Protein AF-A0A522LDI3-F1 (afdb_monomer_lite)

Radius of gyration: 19.77 Å; chains: 1; bounding box: 52×38×46 Å

Sequence (95 aa):
MKLSAKLWVVIAVLIVLSPLGLLLPRYFKSGGAWGESPKLSNLWHAPIPDYAFKGWEEKGLPSLSFAYIISAAIGIVVVVLLALIIGKVLSKKGD

Foldseek 3Di:
DPPVVVVVVVVVVVVVVVVVQQVVCVVVVQPRGPCSRPVNCVVDPDPCPLLADVPCPPPDPVRSVVSNVVVVVVVVVVVVVVVVVVVVVVVVVPD

Structure (mmCIF, N/CA/C/O backbone):
data_AF-A0A522LDI3-F1
#
_entry.id   AF-A0A522LDI3-F1
#
loop_
_atom_site.group_PDB
_atom_site.id
_atom_site.type_symbol
_atom_site.label_atom_id
_atom_site.label_alt_id
_atom_site.label_comp_id
_atom_site.label_asym_id
_atom_site.label_entity_id
_atom_site.label_seq_id
_atom_site.pdbx_PDB_ins_code
_atom_site.Cartn_x
_atom_site.Cartn_y
_atom_site.Cartn_z
_atom_site.occupancy
_atom_site.B_iso_or_equiv
_atom_site.auth_seq_id
_atom_site.auth_comp_id
_atom_site.auth_asym_id
_atom_site.auth_atom_id
_atom_site.pdbx_PDB_model_num
ATOM 1 N N . MET A 1 1 ? -11.226 17.175 24.314 1.00 60.19 1 MET A N 1
ATOM 2 C CA . MET A 1 1 ? -10.055 17.548 23.482 1.00 60.19 1 MET A CA 1
ATOM 3 C C . MET A 1 1 ? -10.538 17.816 22.067 1.00 60.19 1 MET A C 1
ATOM 5 O O . MET A 1 1 ? -11.178 16.938 21.499 1.00 60.19 1 MET A O 1
ATOM 9 N N . LYS A 1 2 ? -10.310 19.024 21.537 1.00 64.88 2 LYS A N 1
ATOM 10 C CA . LYS A 1 2 ? -10.740 19.424 20.185 1.00 64.88 2 LYS A CA 1
ATOM 11 C C . LYS A 1 2 ? -10.138 18.454 19.156 1.00 64.88 2 LYS A C 1
ATOM 13 O O . LYS A 1 2 ? -8.980 18.071 19.314 1.00 64.88 2 LYS A O 1
ATOM 18 N N . LEU A 1 3 ? -10.910 18.042 18.147 1.00 73.75 3 LEU A N 1
ATOM 19 C CA . LEU A 1 3 ? -10.512 17.061 17.119 1.00 73.75 3 LEU A CA 1
ATOM 20 C C . LEU A 1 3 ? -9.121 17.358 16.524 1.00 73.75 3 LEU A C 1
ATOM 22 O O . LEU A 1 3 ? -8.326 16.448 16.310 1.00 73.75 3 LEU A O 1
ATOM 26 N N . SER A 1 4 ? -8.787 18.641 16.391 1.00 75.31 4 SER A N 1
ATOM 27 C CA . SER A 1 4 ? -7.488 19.141 15.939 1.00 75.31 4 SER A CA 1
ATOM 28 C C . SER A 1 4 ? -6.310 18.674 16.805 1.00 75.31 4 SER A C 1
ATOM 30 O O . SER A 1 4 ? -5.289 18.266 16.272 1.00 75.31 4 SER A O 1
ATOM 32 N N . ALA A 1 5 ? -6.437 18.672 18.136 1.00 79.12 5 ALA A N 1
ATOM 33 C CA . ALA A 1 5 ? -5.357 18.235 19.028 1.00 79.12 5 ALA A CA 1
ATOM 34 C C . ALA A 1 5 ? -5.121 16.718 18.938 1.00 79.12 5 ALA A C 1
ATOM 36 O O . ALA A 1 5 ? -3.982 16.266 19.001 1.00 79.12 5 ALA A O 1
ATOM 37 N N . LYS A 1 6 ? -6.189 15.931 18.737 1.00 79.62 6 LYS A N 1
ATOM 38 C CA . LYS A 1 6 ? -6.073 14.484 18.490 1.00 79.62 6 LYS A CA 1
ATOM 39 C C . LYS A 1 6 ? -5.400 14.196 17.143 1.00 79.62 6 LYS A C 1
ATOM 41 O O . LYS A 1 6 ? -4.557 13.310 17.080 1.00 79.62 6 LYS A O 1
ATOM 46 N N . LEU A 1 7 ? -5.721 14.968 16.101 1.00 85.69 7 LEU A N 1
ATOM 47 C CA . LEU A 1 7 ? -5.075 14.870 14.785 1.00 85.69 7 LEU A CA 1
ATOM 48 C C . LEU A 1 7 ? -3.564 15.107 14.865 1.00 85.69 7 LEU A C 1
ATOM 50 O O . LEU A 1 7 ? -2.803 14.316 14.322 1.00 85.69 7 LEU A O 1
ATOM 54 N N . TRP A 1 8 ? -3.118 16.132 15.594 1.00 91.50 8 TRP A N 1
ATOM 55 C CA . TRP A 1 8 ? -1.687 16.409 15.761 1.00 91.50 8 TRP A CA 1
ATOM 56 C C . TRP A 1 8 ? -0.928 15.284 16.465 1.00 91.50 8 TRP A C 1
ATOM 58 O O . TRP A 1 8 ? 0.186 14.959 16.063 1.00 91.50 8 TRP A O 1
ATOM 68 N N . VAL A 1 9 ? -1.539 14.647 17.468 1.00 91.06 9 VAL A N 1
ATOM 69 C CA . VAL A 1 9 ? -0.947 13.475 18.131 1.00 91.06 9 VAL A CA 1
ATOM 70 C C . VAL A 1 9 ? -0.823 12.307 17.155 1.00 91.06 9 VAL A C 1
ATOM 72 O O . VAL A 1 9 ? 0.227 11.675 17.093 1.00 91.06 9 VAL A O 1
ATOM 75 N N . VAL A 1 10 ? -1.855 12.047 16.349 1.00 91.31 10 VAL A N 1
ATOM 76 C CA . VAL A 1 10 ? -1.810 10.990 15.327 1.00 91.31 10 VAL A CA 1
ATOM 77 C C . VAL A 1 10 ? -0.730 11.280 14.282 1.00 91.31 10 VAL A C 1
ATOM 79 O O . VAL A 1 10 ? 0.040 10.386 13.948 1.00 91.31 10 VAL A O 1
ATOM 82 N N . ILE A 1 11 ? -0.615 12.525 13.816 1.00 92.94 11 ILE A N 1
ATOM 83 C CA . ILE A 1 11 ? 0.428 12.936 12.866 1.00 92.94 11 ILE A CA 1
ATOM 84 C C . ILE A 1 11 ? 1.822 12.744 13.473 1.00 92.94 11 ILE A C 1
ATOM 86 O O . ILE A 1 11 ? 2.685 12.154 12.828 1.00 92.94 11 ILE A O 1
ATOM 90 N N . ALA A 1 12 ? 2.044 13.170 14.718 1.00 93.44 12 ALA A N 1
ATOM 91 C CA . ALA A 1 12 ? 3.323 12.981 15.402 1.00 93.44 12 ALA A CA 1
ATOM 92 C C . ALA A 1 12 ? 3.689 11.491 15.530 1.00 93.44 12 ALA A C 1
ATOM 94 O O . ALA A 1 12 ? 4.825 11.101 15.262 1.00 93.44 12 ALA A O 1
ATOM 95 N N . VAL A 1 13 ? 2.714 10.644 15.867 1.00 93.94 13 VAL A N 1
ATOM 96 C CA . VAL A 1 13 ? 2.893 9.188 15.933 1.00 93.94 13 VAL A CA 1
ATOM 97 C C . VAL A 1 13 ? 3.234 8.603 14.556 1.00 93.94 13 VAL A C 1
ATOM 99 O O . VAL A 1 13 ? 4.147 7.787 14.456 1.00 93.94 13 VAL A O 1
ATOM 102 N N . LEU A 1 14 ? 2.575 9.050 13.484 1.00 90.12 14 LEU A N 1
ATOM 103 C CA . LEU A 1 14 ? 2.866 8.610 12.113 1.00 90.12 14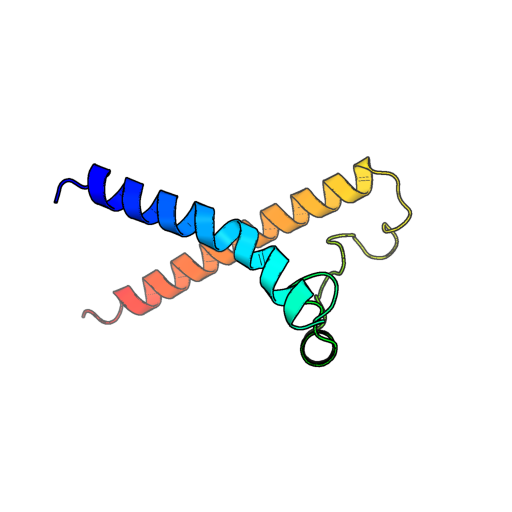 LEU A CA 1
ATOM 104 C C . LEU A 1 14 ? 4.262 9.037 11.635 1.00 90.12 14 LEU A C 1
ATOM 106 O O . LEU A 1 14 ? 4.939 8.260 10.957 1.00 90.12 14 LEU A O 1
ATOM 110 N N . ILE A 1 15 ? 4.711 10.238 12.014 1.00 93.75 15 ILE A N 1
ATOM 111 C CA . ILE A 1 15 ? 6.060 10.737 11.705 1.00 93.75 15 ILE A CA 1
ATOM 112 C C . ILE A 1 15 ? 7.123 9.851 12.346 1.00 93.75 15 ILE A C 1
ATOM 114 O O . ILE A 1 15 ? 8.153 9.615 11.728 1.00 93.75 15 ILE A O 1
ATOM 118 N N . VAL A 1 16 ? 6.878 9.343 13.555 1.00 91.06 16 VAL A N 1
ATOM 119 C CA . VAL A 1 16 ? 7.801 8.429 14.238 1.00 91.06 16 VAL A CA 1
ATOM 120 C C . VAL A 1 16 ? 7.696 7.013 13.664 1.00 91.06 16 VAL A C 1
ATOM 122 O O . VAL A 1 16 ? 8.713 6.383 13.393 1.00 91.06 16 VAL A O 1
ATOM 125 N N . LEU A 1 17 ? 6.489 6.512 13.396 1.00 86.38 17 LEU A N 1
ATOM 126 C CA . LEU A 1 17 ? 6.288 5.169 12.835 1.00 86.38 17 LEU A CA 1
ATOM 127 C C . LEU A 1 17 ? 6.876 5.006 11.423 1.00 86.38 17 LEU A C 1
ATOM 129 O O . LEU A 1 17 ? 7.363 3.925 11.094 1.00 86.38 17 LEU A O 1
ATOM 133 N N . SER A 1 18 ? 6.884 6.066 10.609 1.00 86.06 18 SER A N 1
ATOM 134 C CA . SER A 1 18 ? 7.412 6.036 9.235 1.00 86.06 18 SER A CA 1
ATOM 135 C C . SER A 1 18 ? 8.897 5.620 9.147 1.00 86.06 18 SER A C 1
ATOM 137 O O . SER A 1 18 ? 9.192 4.648 8.451 1.00 86.06 18 SER A O 1
ATOM 139 N N . PRO A 1 19 ? 9.852 6.255 9.861 1.00 86.25 19 PRO A N 1
ATOM 140 C CA . PRO A 1 19 ? 11.246 5.819 9.879 1.00 86.25 19 PRO A CA 1
ATOM 141 C C . PRO A 1 19 ? 11.446 4.505 10.641 1.00 86.25 19 PRO A C 1
ATOM 143 O O . PRO A 1 19 ? 12.323 3.730 10.258 1.00 86.25 19 PRO A O 1
ATOM 146 N N . LEU A 1 20 ? 10.635 4.191 11.664 1.00 82.75 20 LEU A N 1
ATOM 147 C CA . LEU A 1 20 ? 10.676 2.866 12.308 1.00 82.75 20 LEU A CA 1
ATOM 148 C C . LEU A 1 20 ? 10.407 1.744 11.290 1.00 82.75 20 LEU A C 1
ATOM 150 O O . LEU A 1 20 ? 11.060 0.701 11.342 1.00 82.75 20 LEU A O 1
ATOM 154 N N . GLY A 1 21 ? 9.540 1.993 10.306 1.00 74.44 21 GLY A N 1
ATOM 155 C CA . GLY A 1 21 ? 9.298 1.105 9.170 1.00 74.44 21 GLY A CA 1
ATOM 156 C C . GLY A 1 21 ? 10.565 0.680 8.411 1.00 74.44 21 GLY A C 1
ATOM 157 O O . GLY A 1 21 ? 10.635 -0.441 7.924 1.00 74.44 21 GLY A O 1
ATOM 158 N N . LEU A 1 22 ? 11.592 1.528 8.358 1.00 77.12 22 LEU A N 1
ATOM 159 C CA . LEU A 1 22 ? 12.854 1.247 7.661 1.00 77.12 22 LEU A CA 1
ATOM 160 C C . LEU A 1 22 ? 13.980 0.827 8.619 1.00 77.12 22 LEU A C 1
ATOM 162 O O . LEU A 1 22 ? 14.859 0.045 8.257 1.00 77.12 22 LEU A O 1
ATOM 166 N N . LEU A 1 23 ? 13.958 1.330 9.856 1.00 78.56 23 LEU A N 1
ATOM 167 C CA . LEU A 1 23 ? 15.000 1.081 10.854 1.00 78.56 23 LEU A CA 1
ATOM 168 C C . LEU A 1 23 ? 14.896 -0.309 11.492 1.00 78.56 23 LEU A C 1
ATOM 170 O O . LEU A 1 23 ? 15.925 -0.944 11.733 1.00 78.56 23 LEU A O 1
ATOM 174 N N . LEU A 1 24 ? 13.680 -0.803 11.743 1.00 77.31 24 LEU A N 1
ATOM 175 C CA . LEU A 1 24 ? 13.483 -2.128 12.334 1.00 77.31 24 LEU A CA 1
ATOM 176 C C . LEU A 1 24 ? 13.999 -3.259 11.426 1.00 77.31 24 LEU A C 1
ATOM 178 O O . LEU A 1 24 ? 14.801 -4.055 11.916 1.00 77.31 24 LEU A O 1
ATOM 182 N N . PRO A 1 25 ? 13.662 -3.327 10.120 1.00 72.56 25 PRO A N 1
ATOM 183 C CA . PRO A 1 25 ? 14.205 -4.358 9.232 1.00 72.56 25 PRO A CA 1
ATOM 184 C C . PRO A 1 25 ? 15.736 -4.374 9.190 1.00 72.56 25 PRO A C 1
ATOM 186 O O . PRO A 1 25 ? 16.353 -5.441 9.185 1.00 72.56 25 PRO A O 1
ATOM 189 N N . ARG A 1 26 ? 16.361 -3.188 9.253 1.00 71.31 26 ARG A N 1
ATOM 190 C CA . ARG A 1 26 ? 17.821 -3.037 9.307 1.00 71.31 26 ARG A CA 1
ATOM 191 C C . ARG A 1 26 ? 18.421 -3.587 10.603 1.00 71.31 26 ARG A C 1
ATOM 193 O O . ARG A 1 26 ? 19.469 -4.227 10.551 1.00 71.31 26 ARG A O 1
ATOM 200 N N . TYR A 1 27 ? 17.768 -3.371 11.745 1.00 77.00 27 TYR A N 1
ATOM 201 C CA . TYR A 1 27 ? 18.218 -3.896 13.040 1.00 77.00 27 TYR A CA 1
ATOM 202 C C . TYR A 1 27 ? 18.026 -5.418 13.146 1.00 77.00 27 TYR A C 1
ATOM 204 O O . TYR A 1 27 ? 18.909 -6.127 13.625 1.00 77.00 27 TYR A O 1
ATOM 212 N N . PHE A 1 28 ? 16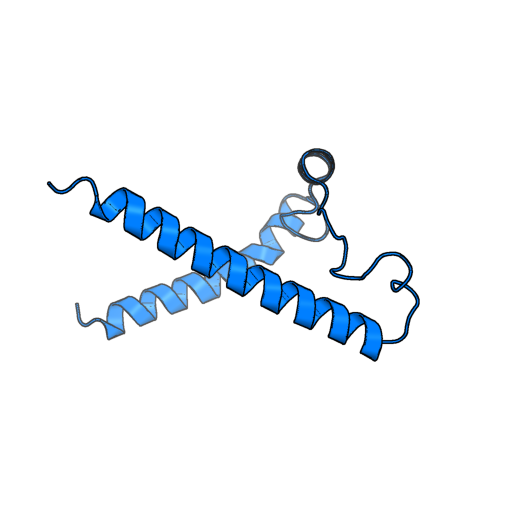.905 -5.933 12.632 1.00 75.62 28 PHE A N 1
ATOM 213 C CA . PHE A 1 28 ? 16.559 -7.360 12.654 1.00 75.62 28 PHE A CA 1
ATOM 214 C C . PHE A 1 28 ? 17.120 -8.166 11.468 1.00 75.62 28 PHE A C 1
ATOM 216 O O . PHE A 1 28 ? 16.874 -9.368 11.384 1.00 75.62 28 PHE A O 1
ATOM 223 N N . LYS A 1 29 ? 17.891 -7.534 10.568 1.00 69.25 29 LYS A N 1
ATOM 224 C CA . LYS A 1 29 ? 18.466 -8.142 9.351 1.00 69.25 29 LYS A CA 1
ATOM 225 C C . LYS A 1 29 ? 17.418 -8.849 8.469 1.00 69.25 29 LYS A C 1
ATOM 227 O O . LYS A 1 29 ? 17.711 -9.884 7.875 1.00 69.25 29 LYS A O 1
ATOM 232 N N . SER A 1 30 ? 16.195 -8.322 8.386 1.00 58.66 30 SER A N 1
ATOM 233 C CA . SER A 1 30 ? 15.044 -9.019 7.784 1.00 58.66 30 SER A CA 1
ATOM 234 C C . SER A 1 30 ? 14.848 -8.799 6.270 1.00 58.66 30 SER A C 1
ATOM 236 O O . SER A 1 30 ? 13.727 -8.936 5.795 1.00 58.66 30 SER A O 1
ATOM 238 N N . GLY A 1 31 ? 15.896 -8.466 5.509 1.00 60.47 31 GLY A N 1
ATOM 239 C CA . GLY A 1 31 ? 15.774 -8.086 4.088 1.00 60.47 31 GLY A CA 1
ATOM 240 C C . GLY A 1 31 ? 15.408 -6.606 3.873 1.00 60.47 31 GLY A C 1
ATOM 241 O O . GLY A 1 31 ? 15.440 -5.813 4.817 1.00 60.47 31 GLY A O 1
ATOM 242 N N . GLY A 1 32 ? 15.111 -6.220 2.628 1.00 62.38 32 GLY A N 1
ATOM 243 C CA . GLY A 1 32 ? 14.877 -4.848 2.149 1.00 62.38 32 GLY A CA 1
ATOM 244 C C . GLY A 1 32 ? 13.562 -4.193 2.593 1.00 62.38 32 GLY A C 1
ATOM 245 O O . GLY A 1 32 ? 13.441 -2.969 2.529 1.00 62.38 32 GLY A O 1
ATOM 246 N N . ALA A 1 33 ? 12.614 -4.957 3.147 1.00 62.59 33 ALA A N 1
ATOM 247 C CA . ALA A 1 33 ? 11.375 -4.448 3.737 1.00 62.59 33 A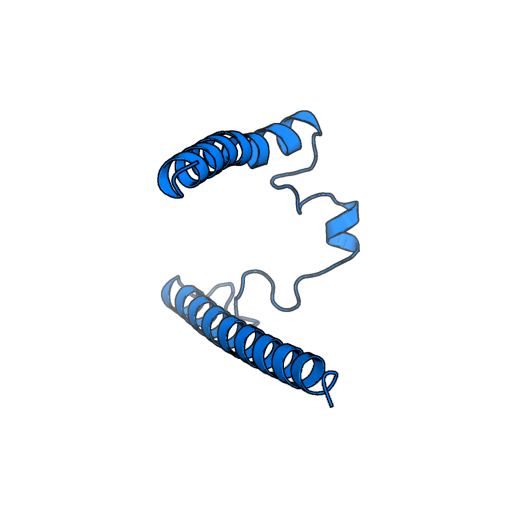LA A CA 1
ATOM 248 C C . ALA A 1 33 ? 10.791 -5.436 4.763 1.00 62.59 33 ALA A C 1
ATOM 250 O O . ALA A 1 33 ? 11.148 -6.611 4.784 1.00 62.59 33 ALA A O 1
ATOM 251 N N . TRP A 1 34 ? 9.826 -4.995 5.582 1.00 62.31 34 TRP A N 1
ATOM 252 C CA . TRP A 1 34 ? 9.081 -5.858 6.520 1.00 62.31 34 TRP A CA 1
ATOM 253 C C . TRP A 1 34 ? 8.459 -7.114 5.874 1.00 62.31 34 TRP A C 1
ATOM 255 O O . TRP A 1 34 ? 8.204 -8.092 6.573 1.00 62.31 34 TRP A O 1
ATOM 265 N N . GLY A 1 35 ? 8.235 -7.102 4.553 1.00 57.25 35 GLY A N 1
ATOM 266 C CA . GLY A 1 35 ? 7.717 -8.232 3.772 1.00 57.25 35 GLY A CA 1
ATOM 267 C C . GLY A 1 35 ? 8.779 -9.157 3.163 1.00 57.25 35 GLY A C 1
ATOM 268 O O . GLY A 1 35 ? 8.430 -10.229 2.681 1.00 57.25 35 GLY A O 1
ATOM 269 N N . GLU A 1 36 ? 10.064 -8.799 3.212 1.00 61.28 36 GLU A N 1
ATOM 270 C CA . GLU A 1 36 ? 11.160 -9.577 2.608 1.00 61.28 36 GLU A CA 1
ATOM 271 C C . GLU A 1 36 ? 11.758 -10.626 3.554 1.00 61.28 36 GLU A C 1
ATOM 273 O O . GLU A 1 36 ? 12.815 -11.200 3.289 1.00 61.28 36 GLU A O 1
ATOM 278 N N . SER A 1 37 ? 11.080 -10.932 4.663 1.00 64.38 37 SER A N 1
ATOM 279 C CA . SER A 1 37 ? 11.470 -12.080 5.474 1.00 64.38 37 SER A CA 1
ATOM 280 C C . SER A 1 37 ? 11.350 -13.353 4.621 1.00 64.38 37 SER A C 1
ATOM 282 O O . SER A 1 37 ? 10.255 -13.641 4.128 1.00 64.38 37 SER A O 1
ATOM 284 N N . PRO A 1 38 ? 12.417 -14.165 4.477 1.00 62.47 38 PRO A N 1
ATOM 285 C CA . PRO A 1 38 ? 12.396 -15.393 3.670 1.00 62.47 38 PRO A CA 1
ATOM 286 C C . PRO A 1 38 ? 11.295 -16.373 4.090 1.00 62.47 38 PRO A C 1
ATOM 288 O O . PRO A 1 38 ? 10.795 -17.168 3.301 1.00 62.47 38 PRO A O 1
ATOM 291 N N . LYS A 1 39 ? 10.898 -16.319 5.366 1.00 67.81 39 LYS A N 1
ATOM 292 C CA . LYS A 1 39 ? 9.823 -17.156 5.904 1.00 67.81 39 LYS A CA 1
ATOM 293 C C . LYS A 1 39 ? 8.450 -16.716 5.396 1.00 67.81 39 LYS A C 1
ATOM 295 O O . LYS A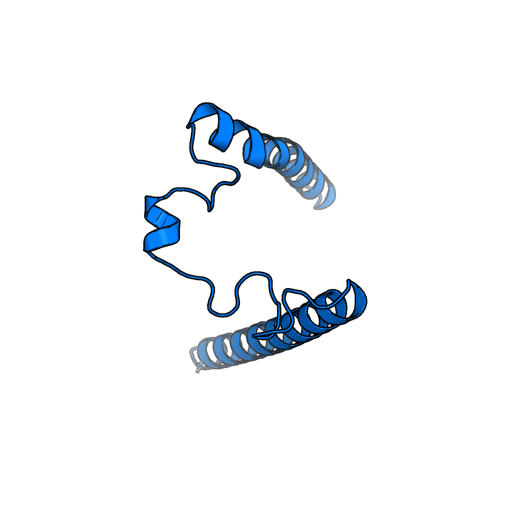 1 39 ? 7.612 -17.570 5.145 1.00 67.81 39 LYS A O 1
ATOM 300 N N . LEU A 1 40 ? 8.226 -15.406 5.260 1.00 67.50 40 LEU A N 1
ATOM 301 C CA . LEU A 1 40 ? 6.931 -14.833 4.887 1.00 67.50 40 LEU A CA 1
ATOM 302 C C . LEU A 1 40 ? 6.736 -14.788 3.367 1.00 67.50 40 LEU A C 1
ATOM 304 O O . LEU A 1 40 ? 5.642 -15.070 2.889 1.00 67.50 40 LEU A O 1
ATOM 308 N N . SER A 1 41 ? 7.807 -14.524 2.616 1.00 68.25 41 SER A N 1
ATOM 309 C CA . SER A 1 41 ? 7.800 -14.595 1.147 1.00 68.25 41 SER A CA 1
ATOM 310 C C . SER A 1 41 ? 7.494 -16.005 0.630 1.00 68.25 41 SER A C 1
ATOM 312 O O . SER A 1 41 ? 6.727 -16.148 -0.314 1.00 68.25 41 SER A O 1
ATOM 314 N N . ASN A 1 42 ? 7.982 -17.056 1.300 1.00 72.81 42 ASN A N 1
ATOM 315 C CA . ASN A 1 42 ? 7.619 -18.438 0.957 1.00 72.81 42 ASN A CA 1
ATOM 316 C C . ASN A 1 42 ? 6.158 -18.793 1.294 1.00 72.81 42 ASN A C 1
ATOM 318 O O . ASN A 1 42 ? 5.583 -19.678 0.663 1.00 72.81 42 ASN A O 1
ATOM 322 N N . LEU A 1 43 ? 5.562 -18.137 2.298 1.00 81.75 43 LEU A N 1
ATOM 323 C CA . LEU A 1 43 ? 4.178 -18.384 2.719 1.00 81.75 43 LEU A CA 1
ATOM 324 C C . LEU A 1 43 ? 3.162 -17.791 1.739 1.00 81.75 43 LEU A C 1
ATOM 326 O O . LEU A 1 43 ? 2.083 -18.355 1.566 1.00 81.75 43 LEU A O 1
ATOM 330 N N . TRP A 1 44 ? 3.487 -16.662 1.109 1.00 74.88 44 TRP A N 1
ATOM 331 C CA . TRP A 1 44 ? 2.578 -15.981 0.198 1.00 74.88 44 TRP A CA 1
ATOM 332 C C . TRP A 1 44 ? 3.318 -15.365 -0.983 1.00 74.88 44 TRP A C 1
ATOM 334 O O . TRP A 1 44 ? 4.108 -14.435 -0.831 1.00 74.88 44 TRP A O 1
ATOM 344 N N . HIS A 1 45 ? 2.974 -15.840 -2.177 1.00 70.25 45 HIS A N 1
ATOM 345 C CA . HIS A 1 45 ? 3.443 -15.272 -3.431 1.00 70.25 45 HIS A CA 1
ATOM 346 C C . HIS A 1 45 ? 2.372 -14.324 -3.963 1.00 70.25 45 HIS A C 1
ATOM 348 O O . HIS A 1 45 ? 1.195 -14.689 -4.036 1.00 70.25 45 HIS A O 1
ATOM 354 N N . ALA A 1 46 ? 2.769 -13.102 -4.324 1.00 77.81 46 ALA A N 1
ATOM 355 C CA . ALA A 1 46 ? 1.854 -12.157 -4.948 1.00 77.81 46 ALA A CA 1
ATOM 356 C C . ALA A 1 46 ? 1.255 -12.793 -6.219 1.00 77.81 46 ALA A C 1
ATOM 358 O O . ALA A 1 46 ? 2.019 -13.257 -7.067 1.00 77.81 46 ALA A O 1
ATOM 359 N N . PRO A 1 47 ? -0.083 -12.808 -6.386 1.00 77.81 47 PRO A N 1
ATOM 360 C CA . PRO A 1 47 ? -0.712 -13.400 -7.568 1.00 77.81 47 PRO A CA 1
ATOM 361 C C . PRO A 1 47 ? -0.245 -12.768 -8.886 1.00 77.81 47 PRO A C 1
ATOM 363 O O . PRO A 1 47 ? -0.225 -13.432 -9.918 1.00 77.81 47 PRO A O 1
ATOM 366 N N . ILE A 1 48 ? 0.115 -11.481 -8.840 1.00 80.06 48 ILE A N 1
ATOM 367 C CA . ILE A 1 48 ? 0.675 -10.715 -9.953 1.00 80.06 48 ILE A CA 1
ATOM 368 C C . ILE A 1 48 ? 1.912 -9.975 -9.416 1.00 80.06 48 ILE A C 1
ATOM 370 O O . ILE A 1 48 ? 1.754 -8.913 -8.805 1.00 80.06 48 ILE A O 1
ATOM 374 N N . PRO A 1 49 ? 3.123 -10.542 -9.562 1.00 78.06 49 PRO A N 1
ATOM 375 C CA . PRO A 1 49 ? 4.350 -9.869 -9.152 1.00 78.06 49 PRO A CA 1
ATOM 376 C C . PRO A 1 49 ? 4.555 -8.593 -9.976 1.00 78.06 49 PRO A C 1
ATOM 378 O O . PRO A 1 49 ? 4.166 -8.515 -11.141 1.00 78.06 49 PRO A O 1
ATOM 381 N N . ASP A 1 50 ? 5.085 -7.559 -9.323 1.00 78.75 50 ASP A N 1
ATOM 382 C CA . ASP A 1 50 ? 5.411 -6.250 -9.909 1.00 78.75 50 ASP A CA 1
ATOM 383 C C . ASP A 1 50 ? 4.259 -5.515 -10.617 1.00 78.75 50 ASP A C 1
ATOM 385 O O . ASP A 1 50 ? 4.474 -4.503 -11.283 1.00 78.75 50 ASP A O 1
ATOM 389 N N . TYR A 1 51 ? 3.016 -5.984 -10.443 1.00 80.25 51 TYR A N 1
ATOM 390 C CA . TYR A 1 51 ? 1.816 -5.443 -11.091 1.00 80.25 51 TYR A CA 1
ATOM 391 C C . TYR A 1 51 ? 1.933 -5.366 -12.625 1.00 80.25 51 TYR A C 1
ATOM 393 O O . TYR A 1 51 ? 1.256 -4.560 -13.269 1.00 80.25 51 TYR A O 1
ATOM 401 N N . ALA A 1 52 ? 2.781 -6.216 -13.209 1.00 84.00 52 ALA A N 1
ATOM 402 C CA . ALA A 1 52 ? 2.982 -6.332 -14.643 1.00 84.00 52 ALA A CA 1
ATOM 403 C C . ALA A 1 52 ? 2.140 -7.479 -15.214 1.00 84.00 52 ALA A C 1
ATOM 405 O O . ALA A 1 52 ? 1.914 -8.507 -14.573 1.00 84.00 52 ALA A O 1
ATOM 406 N N . PHE A 1 53 ? 1.678 -7.334 -16.457 1.00 83.50 53 PHE A N 1
ATOM 407 C CA . PHE A 1 53 ? 1.101 -8.471 -17.167 1.00 83.50 53 PHE A CA 1
ATOM 408 C C . PHE A 1 53 ? 2.202 -9.453 -17.565 1.00 83.50 53 PHE A C 1
ATOM 410 O O . PHE A 1 53 ? 3.312 -9.056 -17.918 1.00 83.50 53 PHE A O 1
ATOM 417 N N . LYS A 1 54 ? 1.882 -10.749 -17.554 1.00 81.25 54 LYS A N 1
ATOM 418 C CA . LYS A 1 54 ? 2.828 -11.803 -17.931 1.00 81.25 54 LYS A CA 1
ATOM 419 C C . LYS A 1 54 ? 3.403 -11.530 -19.329 1.00 81.25 54 LYS A C 1
ATOM 421 O O . LYS A 1 54 ? 2.652 -11.397 -20.296 1.00 81.25 54 LYS A O 1
ATOM 426 N N . GLY A 1 55 ? 4.729 -11.434 -19.426 1.00 81.12 55 GLY A N 1
ATOM 427 C CA . GLY A 1 55 ? 5.440 -11.107 -20.671 1.00 81.12 55 GLY A CA 1
ATOM 428 C C . GLY A 1 55 ? 5.499 -9.611 -21.017 1.00 81.12 55 GLY A C 1
ATOM 429 O O . GLY A 1 55 ? 5.926 -9.255 -22.113 1.00 81.12 55 GLY A O 1
ATOM 430 N N . TRP A 1 56 ? 5.048 -8.725 -20.124 1.00 81.56 56 TRP A N 1
ATOM 431 C CA . TRP A 1 56 ? 5.232 -7.271 -20.231 1.00 81.56 56 TRP A CA 1
ATOM 432 C C . TRP A 1 56 ? 6.339 -6.746 -19.311 1.00 81.56 56 TRP A C 1
ATOM 434 O O . TRP A 1 56 ? 6.590 -5.546 -19.306 1.00 81.56 56 TRP A O 1
ATOM 444 N N . GLU A 1 57 ? 7.010 -7.631 -18.576 1.00 78.75 57 GLU A N 1
ATOM 445 C CA . GLU A 1 57 ? 8.088 -7.297 -17.634 1.00 78.75 57 GLU A CA 1
ATOM 446 C C . GLU A 1 57 ? 9.252 -6.567 -18.318 1.00 78.75 57 GLU A C 1
ATOM 448 O O . GLU A 1 57 ? 9.808 -5.633 -17.754 1.00 78.75 57 GLU A O 1
ATOM 453 N N . GLU A 1 58 ? 9.551 -6.909 -19.575 1.00 81.12 58 GLU A N 1
ATOM 454 C CA . GLU A 1 58 ? 10.595 -6.235 -20.362 1.00 81.12 58 GLU A CA 1
ATOM 455 C C . GLU A 1 58 ? 10.069 -5.102 -21.252 1.00 81.12 58 GLU A C 1
ATOM 457 O O . GLU A 1 58 ? 10.825 -4.465 -21.990 1.00 81.12 58 GLU A O 1
ATOM 462 N N . LYS A 1 59 ? 8.760 -4.829 -21.227 1.00 77.25 59 LYS A N 1
ATOM 463 C CA . LYS A 1 59 ? 8.222 -3.703 -21.991 1.00 77.25 59 LYS A CA 1
ATOM 464 C C . LYS A 1 59 ? 8.602 -2.399 -21.304 1.00 77.25 59 LYS A C 1
ATOM 466 O O . LYS A 1 59 ? 8.617 -2.298 -20.085 1.00 77.25 59 LYS A O 1
ATOM 471 N N . GLY A 1 60 ? 8.864 -1.369 -22.106 1.00 85.19 60 GLY A N 1
ATOM 472 C CA . GLY A 1 60 ? 9.231 -0.053 -21.590 1.00 85.19 60 GLY A CA 1
ATOM 473 C C . GLY A 1 60 ? 8.202 0.531 -20.612 1.00 85.19 60 GLY A C 1
ATOM 474 O O . GLY A 1 60 ? 7.024 0.155 -20.606 1.00 85.19 60 GLY A O 1
ATOM 475 N N . LEU A 1 61 ? 8.656 1.524 -19.841 1.00 84.00 61 LEU A N 1
ATOM 476 C CA . LEU A 1 61 ? 7.920 2.232 -18.781 1.00 84.00 61 LEU A CA 1
ATOM 477 C C . LEU A 1 61 ? 6.422 2.492 -19.051 1.00 84.00 61 LEU A C 1
ATOM 479 O O . LEU A 1 61 ? 5.630 2.281 -18.135 1.00 84.00 61 LEU A O 1
ATOM 483 N N . PRO A 1 62 ? 5.969 2.896 -20.258 1.00 87.81 62 PRO A N 1
ATOM 484 C CA . PRO A 1 62 ? 4.544 3.139 -20.497 1.00 87.81 62 PRO A CA 1
ATOM 485 C C . PRO A 1 62 ? 3.655 1.902 -20.303 1.00 87.81 62 PRO A C 1
ATOM 487 O O . PRO A 1 62 ? 2.539 2.019 -19.800 1.00 87.81 62 PRO A O 1
ATOM 490 N N . SER A 1 63 ? 4.143 0.717 -20.678 1.00 85.56 63 SER A N 1
ATOM 491 C CA . SER A 1 63 ? 3.371 -0.531 -20.574 1.00 85.56 63 SER A CA 1
ATOM 492 C C . SER A 1 63 ? 3.240 -0.988 -19.121 1.00 85.56 63 SER A C 1
ATOM 494 O O . SER A 1 63 ? 2.162 -1.411 -18.705 1.00 85.56 63 SER A O 1
ATOM 496 N N . LEU A 1 64 ? 4.319 -0.845 -18.346 1.00 87.06 64 LEU A N 1
ATOM 497 C CA . LEU A 1 64 ? 4.349 -1.115 -16.906 1.00 87.06 64 LEU A CA 1
ATOM 498 C C . LEU A 1 64 ? 3.418 -0.162 -16.146 1.00 87.06 64 LEU A C 1
ATOM 500 O O . LEU A 1 64 ? 2.566 -0.612 -15.384 1.00 87.06 64 LEU A O 1
ATOM 504 N N . SER A 1 65 ? 3.504 1.144 -16.418 1.00 88.50 65 SER A N 1
ATOM 505 C CA . SER A 1 65 ? 2.618 2.147 -15.810 1.00 88.50 65 SER A CA 1
ATOM 506 C C . SER A 1 65 ? 1.145 1.879 -16.118 1.00 88.50 65 SER A C 1
ATOM 508 O O . SER A 1 65 ? 0.293 2.019 -15.242 1.00 88.50 65 SER A O 1
ATOM 510 N N . PHE A 1 66 ? 0.828 1.459 -17.346 1.00 90.75 66 PHE A N 1
ATOM 511 C CA . PHE A 1 66 ? -0.539 1.098 -17.711 1.00 90.75 66 PHE A CA 1
ATOM 512 C C . PHE A 1 66 ? -1.040 -0.121 -16.925 1.00 90.75 66 PHE A C 1
ATOM 514 O O . PHE A 1 66 ? -2.127 -0.068 -16.350 1.00 90.75 66 PHE A O 1
ATOM 521 N N . ALA A 1 67 ? -0.241 -1.190 -16.841 1.00 88.75 67 ALA A N 1
ATOM 522 C CA . ALA A 1 67 ? -0.590 -2.379 -16.061 1.00 88.75 67 ALA A CA 1
ATOM 523 C C . ALA A 1 67 ? -0.807 -2.041 -14.573 1.00 88.75 67 ALA A C 1
ATOM 525 O O . ALA A 1 67 ? -1.802 -2.468 -13.981 1.00 88.75 67 ALA A O 1
ATOM 526 N N . TYR A 1 68 ? 0.041 -1.174 -14.011 1.00 88.12 68 TYR A N 1
ATOM 527 C CA . TYR A 1 68 ? -0.081 -0.689 -12.638 1.00 88.12 68 TYR A CA 1
ATOM 528 C C . TYR A 1 68 ? -1.399 0.064 -12.394 1.00 88.12 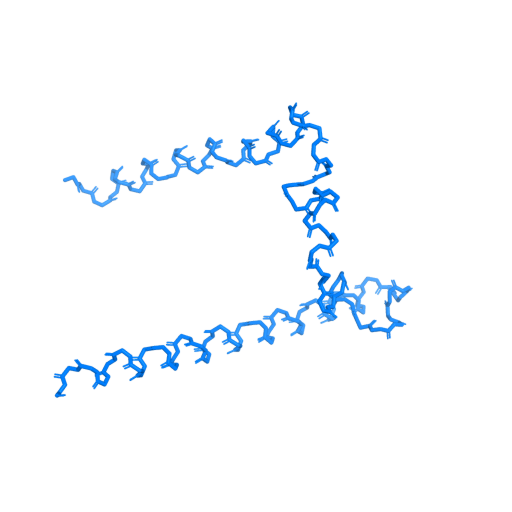68 TYR A C 1
ATOM 530 O O . TYR A 1 68 ? -2.113 -0.224 -11.430 1.00 88.12 68 TYR A O 1
ATOM 538 N N . ILE A 1 69 ? -1.767 0.992 -13.285 1.00 91.81 69 ILE A N 1
ATOM 539 C CA . ILE A 1 69 ? -3.017 1.764 -13.178 1.00 91.81 69 ILE A CA 1
ATOM 540 C C . ILE A 1 69 ? -4.239 0.841 -13.256 1.00 91.81 69 ILE A C 1
ATOM 542 O O . ILE A 1 69 ? -5.169 0.980 -12.459 1.00 91.81 69 ILE A O 1
ATOM 546 N N . ILE A 1 70 ? -4.234 -0.123 -14.181 1.00 93.12 70 ILE A N 1
ATOM 547 C CA . ILE A 1 70 ? -5.327 -1.095 -14.311 1.00 93.12 70 ILE A CA 1
ATOM 548 C C . ILE A 1 70 ? -5.438 -1.960 -13.052 1.00 93.12 70 ILE A C 1
ATOM 550 O O . ILE A 1 70 ? -6.540 -2.140 -12.531 1.00 93.12 70 ILE A O 1
ATOM 554 N N . SER A 1 71 ? -4.314 -2.439 -12.514 1.00 89.75 71 SER A N 1
ATOM 555 C CA . SER A 1 71 ? -4.295 -3.197 -11.260 1.00 89.75 71 SER A CA 1
ATOM 556 C C . SER A 1 71 ? -4.865 -2.384 -10.093 1.00 89.75 71 SER A C 1
ATOM 558 O O . SER A 1 71 ? -5.679 -2.893 -9.319 1.00 89.75 71 SER A O 1
ATOM 560 N N . ALA A 1 72 ? -4.499 -1.104 -9.984 1.00 89.94 72 ALA A N 1
ATOM 561 C CA . ALA A 1 72 ? -5.028 -0.212 -8.957 1.00 89.94 72 ALA A CA 1
ATOM 562 C C . ALA A 1 72 ? -6.549 -0.015 -9.093 1.00 89.94 72 ALA A C 1
ATOM 564 O O . ALA A 1 72 ? -7.272 -0.111 -8.100 1.00 89.94 72 ALA A O 1
ATOM 565 N N . ALA A 1 73 ? -7.050 0.195 -10.315 1.00 95.19 73 ALA A N 1
ATOM 566 C CA . ALA A 1 73 ? -8.481 0.336 -10.575 1.00 95.19 73 ALA A CA 1
ATOM 567 C C . ALA A 1 73 ? -9.264 -0.926 -10.169 1.00 95.19 73 ALA A C 1
ATOM 569 O O . ALA A 1 73 ? -10.286 -0.825 -9.487 1.00 95.19 73 ALA A O 1
ATOM 570 N N . ILE A 1 74 ? -8.754 -2.113 -10.515 1.00 93.25 74 ILE A N 1
ATOM 571 C CA . ILE A 1 74 ? -9.344 -3.396 -10.102 1.00 93.25 74 ILE A CA 1
ATOM 572 C C . ILE A 1 74 ? -9.345 -3.517 -8.574 1.00 93.25 74 ILE A C 1
ATOM 574 O O . ILE A 1 74 ? -10.369 -3.867 -7.986 1.00 93.25 74 ILE A O 1
ATOM 578 N N . GLY A 1 75 ? -8.229 -3.176 -7.924 1.00 89.50 75 GLY A N 1
ATOM 579 C CA . GLY A 1 75 ? -8.112 -3.188 -6.466 1.00 89.50 75 GLY A CA 1
ATOM 580 C C . GLY A 1 75 ? -9.172 -2.319 -5.785 1.00 89.50 75 GLY A C 1
ATOM 581 O O . GLY A 1 75 ? -9.846 -2.783 -4.865 1.00 89.50 75 GLY A O 1
ATOM 582 N N . ILE A 1 76 ? -9.388 -1.095 -6.277 1.00 95.00 76 ILE A N 1
ATOM 583 C CA . ILE A 1 76 ? -10.426 -0.188 -5.760 1.00 95.00 76 ILE A CA 1
ATOM 584 C C . ILE A 1 76 ? -11.816 -0.812 -5.907 1.00 95.00 76 ILE A C 1
ATOM 586 O O . ILE A 1 76 ? -12.579 -0.827 -4.941 1.00 95.00 76 ILE A O 1
ATOM 590 N N . VAL A 1 77 ? -12.140 -1.359 -7.084 1.00 97.06 77 VAL A N 1
ATOM 591 C CA . VAL A 1 77 ? -13.443 -2.001 -7.328 1.00 97.06 77 VAL A CA 1
ATOM 592 C C . VAL A 1 77 ? -13.675 -3.147 -6.343 1.00 97.06 77 VAL A C 1
ATOM 594 O O . VAL A 1 77 ? -14.742 -3.221 -5.734 1.00 97.06 77 VAL A O 1
ATOM 597 N N . VAL A 1 78 ? -12.673 -4.002 -6.123 1.00 95.50 78 VAL A N 1
ATOM 598 C CA . VAL A 1 78 ? -12.766 -5.114 -5.167 1.00 95.50 78 VAL A CA 1
ATOM 599 C C . VAL A 1 78 ? -12.993 -4.605 -3.743 1.00 95.50 78 VAL A C 1
ATOM 601 O O . VAL A 1 78 ? -13.898 -5.093 -3.066 1.00 95.50 78 VAL A O 1
ATOM 604 N N . VAL A 1 79 ? -12.230 -3.605 -3.290 1.00 94.81 79 VAL A N 1
ATOM 605 C CA . VAL A 1 79 ? -12.393 -3.035 -1.941 1.00 94.81 79 VAL A CA 1
ATOM 606 C C . VAL A 1 79 ? -13.788 -2.440 -1.757 1.00 94.81 79 VAL A C 1
ATOM 608 O O . VAL A 1 79 ? -14.429 -2.699 -0.738 1.00 94.81 79 VAL A O 1
ATOM 611 N N . VAL A 1 80 ? -14.290 -1.692 -2.743 1.00 96.25 80 VAL A N 1
ATOM 612 C CA . VAL A 1 80 ? -15.637 -1.105 -2.696 1.00 96.25 80 VAL A CA 1
ATOM 613 C C . VAL A 1 80 ? -16.702 -2.198 -2.624 1.00 96.25 80 VAL A C 1
ATOM 615 O O . VAL A 1 80 ? -17.579 -2.136 -1.764 1.00 96.25 80 VAL A O 1
ATOM 618 N N . LEU A 1 81 ? -16.619 -3.228 -3.470 1.00 96.62 81 LEU A N 1
ATOM 619 C CA . LEU A 1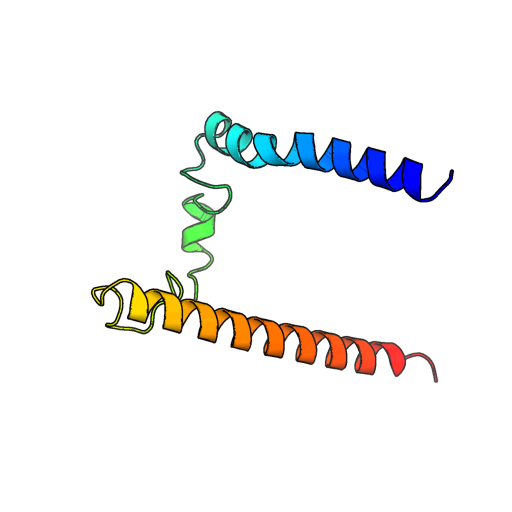 81 ? -17.577 -4.335 -3.454 1.00 96.62 81 LEU A CA 1
ATOM 620 C C . LEU A 1 81 ? -17.571 -5.077 -2.114 1.00 96.62 81 LEU A C 1
ATOM 622 O O . LEU A 1 81 ? -18.638 -5.346 -1.561 1.00 96.62 81 LEU A O 1
ATOM 626 N N . LEU A 1 82 ? -16.392 -5.363 -1.559 1.00 96.31 82 LEU A N 1
ATOM 627 C CA . LEU A 1 82 ? -16.272 -6.004 -0.250 1.00 96.31 82 LEU A CA 1
ATOM 628 C C . LEU A 1 82 ? -16.855 -5.130 0.861 1.00 96.31 82 LEU A C 1
ATOM 630 O O . LEU A 1 82 ? -17.612 -5.635 1.689 1.00 96.31 82 LEU A O 1
ATOM 634 N N . ALA A 1 83 ? -16.572 -3.827 0.857 1.00 94.00 83 ALA A N 1
ATOM 635 C CA . ALA A 1 83 ? -17.134 -2.893 1.828 1.00 94.00 83 ALA A CA 1
ATOM 636 C C . ALA A 1 83 ? -18.671 -2.864 1.763 1.00 94.00 83 ALA A C 1
ATOM 638 O O . ALA A 1 83 ? -19.332 -2.909 2.802 1.00 94.00 83 ALA A O 1
ATOM 639 N N . LEU A 1 84 ? -19.246 -2.864 0.556 1.00 94.38 84 LEU A N 1
ATOM 640 C CA . LEU A 1 84 ? -20.696 -2.918 0.354 1.00 94.38 84 LEU A CA 1
ATOM 641 C C . LEU A 1 84 ? -21.301 -4.247 0.826 1.00 94.38 84 LEU A C 1
ATOM 643 O O . LEU A 1 84 ? -22.351 -4.243 1.472 1.00 94.38 84 LEU A O 1
ATOM 647 N N . ILE A 1 85 ? -20.652 -5.382 0.543 1.00 95.19 85 ILE A N 1
ATOM 648 C CA . ILE A 1 85 ? -21.105 -6.707 0.997 1.00 95.19 85 ILE A CA 1
ATOM 649 C C . ILE A 1 85 ? -21.078 -6.785 2.523 1.00 95.19 85 ILE A C 1
ATOM 651 O O . ILE A 1 85 ? -22.077 -7.169 3.129 1.00 95.19 85 ILE A O 1
ATOM 655 N N . ILE A 1 86 ? -19.967 -6.390 3.147 1.00 94.00 86 ILE A N 1
ATOM 656 C CA . ILE A 1 86 ? -19.818 -6.384 4.606 1.00 94.00 86 ILE A CA 1
ATOM 657 C C . ILE A 1 86 ? -20.867 -5.462 5.230 1.00 94.00 86 ILE A C 1
ATOM 659 O O . ILE A 1 86 ? -21.578 -5.882 6.142 1.00 94.00 86 ILE A O 1
ATOM 663 N N . GLY A 1 87 ? -21.030 -4.247 4.700 1.00 90.81 87 GLY A N 1
ATOM 664 C CA . GLY A 1 87 ? -22.056 -3.308 5.150 1.00 90.81 87 GLY A CA 1
ATOM 665 C C . GLY A 1 87 ? -23.463 -3.901 5.060 1.00 90.81 87 GLY A C 1
ATOM 666 O O . GLY A 1 87 ? -24.223 -3.830 6.023 1.00 90.81 87 GLY A O 1
ATOM 667 N N . LYS A 1 88 ? -23.793 -4.575 3.953 1.00 90.06 88 LYS A N 1
ATOM 668 C CA . LYS A 1 88 ? -25.088 -5.244 3.768 1.00 90.06 88 LYS A CA 1
ATOM 669 C C . LYS A 1 88 ? -25.300 -6.411 4.736 1.00 90.06 88 LYS A C 1
ATOM 671 O O . LYS A 1 88 ? -26.408 -6.580 5.236 1.00 90.06 88 LYS A O 1
ATOM 676 N N . VAL A 1 89 ? -24.274 -7.220 4.998 1.00 91.75 89 VAL A N 1
ATOM 677 C CA . VAL A 1 89 ? -24.356 -8.349 5.942 1.00 91.75 89 VAL A CA 1
ATOM 678 C C . VAL A 1 89 ? -24.513 -7.847 7.377 1.00 91.75 89 VAL A C 1
ATOM 680 O O . VAL A 1 89 ? -25.351 -8.362 8.112 1.00 91.75 89 VAL A O 1
ATOM 683 N N . LEU A 1 90 ? -23.760 -6.816 7.767 1.00 88.06 90 LEU A N 1
ATOM 684 C CA . LEU A 1 90 ? -23.836 -6.231 9.107 1.00 88.06 90 LEU A CA 1
ATOM 685 C C . LEU A 1 90 ? -25.154 -5.480 9.334 1.00 88.06 90 LEU A C 1
ATOM 687 O O . LEU A 1 90 ? -25.756 -5.625 10.394 1.00 88.06 90 LEU A O 1
ATOM 691 N N . SER A 1 91 ? -25.641 -4.742 8.333 1.00 82.88 91 SER A N 1
ATOM 692 C CA . SER A 1 91 ? -26.915 -4.014 8.415 1.00 82.88 91 SER A CA 1
ATOM 693 C C . SER A 1 91 ? -28.134 -4.934 8.495 1.00 82.88 91 SER A C 1
ATOM 695 O O . SER A 1 91 ? -29.175 -4.497 8.968 1.00 82.88 91 SER A O 1
ATOM 697 N N . LYS A 1 92 ? -28.027 -6.192 8.049 1.00 63.97 92 LYS A N 1
ATOM 698 C CA . LYS A 1 92 ? -29.104 -7.189 8.155 1.00 63.97 92 LYS A CA 1
ATOM 699 C C . LYS A 1 92 ? -29.246 -7.813 9.546 1.00 63.97 92 LYS A C 1
ATOM 701 O O . LYS A 1 92 ? -30.195 -8.551 9.764 1.00 63.97 92 LYS A O 1
ATOM 706 N N . LYS A 1 93 ? -28.315 -7.565 10.472 1.00 55.94 93 LYS A N 1
ATOM 707 C CA . LYS A 1 93 ? -28.328 -8.150 11.826 1.00 55.94 93 LYS A CA 1
ATOM 708 C C . LYS A 1 93 ? -29.042 -7.258 12.859 1.00 55.94 93 LYS A C 1
ATOM 710 O O . LYS A 1 93 ? -28.788 -7.392 14.053 1.00 55.94 93 LYS A O 1
ATOM 715 N N . GLY A 1 94 ? -29.857 -6.312 12.388 1.00 58.72 94 GLY A N 1
ATOM 716 C CA . GLY A 1 94 ? -30.581 -5.334 13.203 1.00 58.72 94 GLY A CA 1
ATOM 717 C C . GLY A 1 94 ? -32.108 -5.440 13.149 1.00 58.72 94 GLY A C 1
ATOM 718 O O . GLY A 1 94 ? -32.746 -4.605 13.779 1.00 58.72 94 GLY A O 1
ATOM 719 N N . ASP A 1 95 ? -32.657 -6.437 12.445 1.00 47.16 95 ASP A N 1
ATOM 720 C CA . ASP A 1 95 ? -34.081 -6.808 12.466 1.00 47.16 95 ASP A CA 1
ATOM 721 C C . ASP A 1 95 ? -34.251 -8.205 13.084 1.00 47.16 95 ASP A C 1
ATOM 723 O O . ASP A 1 95 ? -33.494 -9.123 12.677 1.00 47.16 95 ASP A O 1
#

Secondary structure (DSSP, 8-state):
--HHHHHHHHHHHHHHHHHHHHHHHHHHT--SSTT--HHHHHH---SSGGGPPTT-TTS-HHHHHHHHHHHHHHHHHHHHHHHHHHHHHHHGGG-

pLDDT: mean 80.9, std 11.79, range [47.16, 97.06]